Protein AF-A0A293LNK2-F1 (afdb_monomer)

Solvent-accessible surface area (backbone atoms only — not comparable to full-atom values): 7995 Å² total; per-residue (Å²): 138,83,87,80,77,80,78,72,77,77,72,76,71,69,42,95,90,52,70,81,67,84,68,86,83,61,58,68,68,60,53,54,50,50,50,51,52,51,50,52,52,52,51,52,51,52,52,56,51,50,53,55,50,52,59,48,51,60,61,60,40,68,43,65,42,76,47,72,48,79,59,94,50,98,88,57,81,66,58,67,48,75,40,65,73,44,58,57,70,60,51,49,54,54,50,52,56,50,60,73,41,47,65,52,52,49,50,28,52,51,40,20,64,74,54,77,73,38,84,53,70,65,33,60,50,49,67,72,69,106

Foldseek 3Di:
DDDDDDPPPPPPDQDLVHNDDPCVPDDPVVVVVVVVVVVVVVVVVVVVVVVVLVVVLVVLQPDWDWDFDDDPDPPDDTPTDIDRPDDSVVSCVVSVVVVVCVVLCVVQVSQCVSVVNDGDPSNCCSVVVD

Radius of gyration: 26.76 Å; Cα contacts (8 Å, |Δi|>4): 78; chains: 1; bounding box: 92×29×67 Å

Structure (mmCIF, N/CA/C/O backbone):
data_AF-A0A293LNK2-F1
#
_entry.id   AF-A0A293LNK2-F1
#
loop_
_atom_site.group_PDB
_atom_site.id
_atom_site.type_symbol
_atom_site.label_atom_id
_atom_site.label_alt_id
_atom_site.label_comp_id
_atom_site.label_asym_id
_atom_site.label_entity_id
_atom_site.label_seq_id
_atom_site.pdbx_PDB_ins_code
_atom_site.Cartn_x
_atom_site.Cartn_y
_atom_site.Cartn_z
_atom_site.occupancy
_atom_site.B_iso_or_equiv
_atom_site.auth_seq_id
_atom_site.auth_comp_id
_atom_site.auth_asym_id
_atom_site.auth_atom_id
_atom_site.pdbx_PDB_model_num
ATOM 1 N N . MET A 1 1 ? 54.246 7.101 -12.659 1.00 38.75 1 MET A N 1
ATOM 2 C CA . MET A 1 1 ? 53.146 7.823 -13.318 1.00 38.75 1 MET A CA 1
ATOM 3 C C . MET A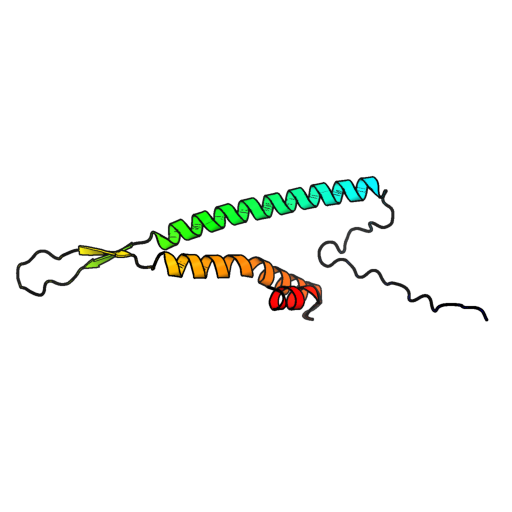 1 1 ? 52.455 6.842 -14.240 1.00 38.75 1 MET A C 1
ATOM 5 O O . MET A 1 1 ? 53.137 6.024 -14.841 1.00 38.75 1 MET A O 1
ATOM 9 N N . ASP A 1 2 ? 51.129 6.943 -14.245 1.00 32.75 2 ASP A N 1
ATOM 10 C CA . ASP A 1 2 ? 50.179 6.400 -15.221 1.00 32.75 2 ASP A CA 1
ATOM 11 C C . ASP A 1 2 ? 49.517 5.036 -14.953 1.00 32.75 2 ASP A C 1
ATOM 13 O O . ASP A 1 2 ? 49.897 3.984 -15.453 1.00 32.75 2 ASP A O 1
ATOM 17 N N . VAL A 1 3 ? 48.487 5.133 -14.095 1.00 47.53 3 VAL A N 1
ATOM 18 C CA . VAL A 1 3 ? 47.104 4.652 -14.284 1.00 47.53 3 VAL A CA 1
ATOM 19 C C . VAL A 1 3 ? 46.880 3.561 -15.338 1.00 47.53 3 VAL A C 1
ATOM 21 O O . VAL A 1 3 ? 46.852 3.839 -16.532 1.00 47.53 3 VAL A O 1
ATOM 24 N N . ASN A 1 4 ? 46.477 2.371 -14.887 1.00 40.00 4 ASN A N 1
ATOM 25 C CA . ASN A 1 4 ? 45.367 1.695 -15.551 1.00 40.00 4 ASN A CA 1
ATOM 26 C C . ASN A 1 4 ? 44.523 0.949 -14.518 1.00 40.00 4 ASN A C 1
ATOM 28 O O . ASN A 1 4 ? 44.885 -0.119 -14.024 1.00 40.00 4 ASN A O 1
ATOM 32 N N . ALA A 1 5 ? 43.435 1.612 -14.133 1.00 41.66 5 ALA A N 1
ATOM 33 C CA . ALA A 1 5 ? 42.428 1.121 -13.220 1.00 41.66 5 ALA A CA 1
ATOM 34 C C . ALA A 1 5 ? 41.918 -0.240 -13.698 1.00 41.66 5 ALA A C 1
ATOM 36 O O . ALA A 1 5 ? 41.480 -0.395 -14.838 1.00 41.66 5 ALA A O 1
ATOM 37 N N . THR A 1 6 ? 41.963 -1.217 -12.801 1.00 42.94 6 THR A N 1
ATOM 38 C CA . THR A 1 6 ? 41.190 -2.445 -12.900 1.00 42.94 6 THR A CA 1
ATOM 39 C C . THR A 1 6 ? 39.744 -2.066 -13.191 1.00 42.94 6 THR A C 1
ATOM 41 O O . THR A 1 6 ? 39.047 -1.511 -12.341 1.00 42.94 6 THR A O 1
ATOM 44 N N . ALA A 1 7 ? 39.311 -2.325 -14.423 1.00 41.53 7 ALA A N 1
ATOM 45 C CA . ALA A 1 7 ? 37.918 -2.294 -14.812 1.00 41.53 7 ALA A CA 1
ATOM 46 C C . ALA A 1 7 ? 37.191 -3.337 -13.959 1.00 41.53 7 ALA A C 1
ATOM 48 O O . ALA A 1 7 ? 37.114 -4.513 -14.306 1.00 41.53 7 ALA A O 1
ATOM 49 N N . VAL A 1 8 ? 36.706 -2.903 -12.796 1.00 41.72 8 VAL A N 1
ATOM 50 C CA . VAL A 1 8 ? 35.636 -3.577 -12.077 1.00 41.72 8 VAL A CA 1
ATOM 51 C C . VAL A 1 8 ? 34.479 -3.585 -13.062 1.00 41.72 8 VAL A C 1
ATOM 53 O O . VAL A 1 8 ? 33.839 -2.556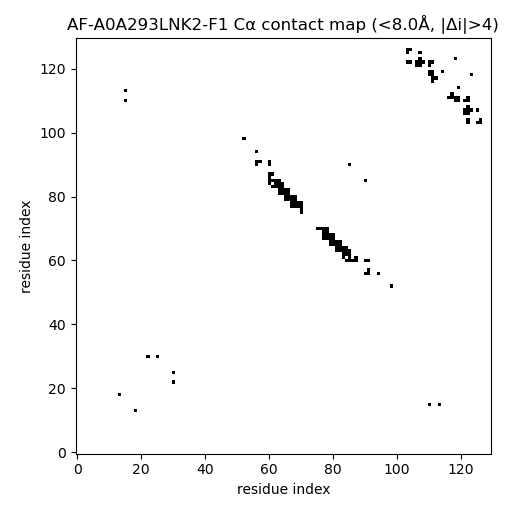 -13.283 1.00 41.72 8 VAL A O 1
ATOM 56 N N . ALA A 1 9 ? 34.287 -4.718 -13.735 1.00 37.84 9 ALA A N 1
ATOM 57 C CA . ALA A 1 9 ? 33.084 -4.982 -14.494 1.00 37.84 9 ALA A CA 1
ATOM 58 C C . ALA A 1 9 ? 31.922 -4.756 -13.526 1.00 37.84 9 ALA A C 1
ATOM 60 O O . ALA A 1 9 ? 31.711 -5.545 -12.608 1.00 37.84 9 ALA A O 1
ATOM 61 N N . ARG A 1 10 ? 31.227 -3.624 -13.667 1.00 40.97 10 ARG A N 1
ATOM 62 C CA . ARG A 1 10 ? 29.958 -3.390 -12.987 1.00 40.97 10 ARG A CA 1
ATOM 63 C C . ARG A 1 10 ? 28.987 -4.384 -13.607 1.00 40.97 10 ARG A C 1
ATOM 65 O O . ARG A 1 10 ? 28.363 -4.080 -14.616 1.00 40.97 10 ARG A O 1
ATOM 72 N N . THR A 1 11 ? 28.933 -5.596 -13.067 1.00 43.56 11 THR A N 1
ATOM 73 C CA . THR A 1 11 ? 27.805 -6.496 -13.279 1.00 43.56 11 THR A CA 1
ATOM 74 C C . THR A 1 11 ? 26.573 -5.718 -12.852 1.00 43.56 11 THR A C 1
ATOM 76 O O . THR A 1 11 ? 26.426 -5.393 -11.674 1.00 43.56 11 THR A O 1
ATOM 79 N N . CYS A 1 12 ? 25.752 -5.317 -13.821 1.00 53.53 12 CYS A N 1
ATOM 80 C CA . CYS A 1 12 ? 24.421 -4.809 -13.546 1.00 53.53 12 CYS A CA 1
ATOM 81 C C . CYS A 1 12 ? 23.706 -5.902 -12.750 1.00 53.53 12 CYS A C 1
ATOM 83 O O . CYS A 1 12 ? 23.501 -6.992 -13.273 1.00 53.53 12 CYS A O 1
ATOM 85 N N . GLN A 1 13 ? 23.431 -5.651 -11.469 1.00 55.25 13 GLN A N 1
ATOM 86 C CA . GLN A 1 13 ? 22.512 -6.500 -10.724 1.00 55.25 13 GLN A CA 1
ATOM 87 C C . GLN A 1 13 ? 21.159 -6.397 -11.418 1.00 55.25 13 GLN A C 1
ATOM 89 O O . GLN A 1 13 ? 20.681 -5.287 -11.671 1.00 55.25 13 GLN A O 1
ATOM 94 N N . ASP A 1 14 ? 20.581 -7.548 -11.748 1.00 57.50 14 ASP A N 1
ATOM 95 C CA . ASP A 1 14 ? 19.215 -7.624 -12.243 1.00 57.50 14 ASP A CA 1
ATOM 96 C C . ASP A 1 14 ? 18.303 -6.911 -11.240 1.00 57.50 14 ASP A C 1
ATOM 98 O O . ASP A 1 14 ? 18.376 -7.134 -10.029 1.00 57.50 14 ASP A O 1
ATOM 102 N N . GLY A 1 15 ? 17.488 -5.977 -11.732 1.00 59.66 15 GLY A N 1
ATOM 103 C CA . GLY A 1 15 ? 16.594 -5.218 -10.869 1.00 59.66 15 GLY A CA 1
ATOM 104 C C . GLY A 1 15 ? 15.602 -6.158 -10.187 1.00 59.66 15 GLY A C 1
ATOM 105 O O . GLY A 1 15 ? 14.926 -6.924 -10.867 1.00 59.66 15 GLY A O 1
ATOM 106 N N . LEU A 1 16 ? 15.458 -6.057 -8.861 1.00 64.31 16 LEU A N 1
ATOM 107 C CA . LEU A 1 16 ? 14.567 -6.918 -8.067 1.00 64.31 16 LEU A CA 1
ATOM 108 C C . LEU A 1 16 ? 13.113 -6.923 -8.580 1.00 64.31 16 LEU A C 1
ATOM 110 O O . LEU A 1 16 ? 12.414 -7.928 -8.494 1.00 64.31 16 LEU A O 1
ATOM 114 N N . LEU A 1 17 ? 12.659 -5.789 -9.121 1.00 62.19 17 LEU A N 1
ATOM 115 C CA . LEU A 1 17 ? 11.279 -5.580 -9.572 1.00 62.19 17 LEU A CA 1
ATOM 116 C C . LEU A 1 17 ? 11.113 -5.747 -11.095 1.00 62.19 17 LEU A C 1
ATOM 118 O O . LEU A 1 17 ? 10.021 -6.055 -11.566 1.00 62.19 17 LEU A O 1
ATOM 122 N N . LEU A 1 18 ? 12.186 -5.564 -11.872 1.00 62.66 18 LEU A N 1
ATOM 123 C CA . LEU A 1 18 ? 12.183 -5.645 -13.339 1.00 62.66 18 LEU A CA 1
ATOM 124 C C . LEU A 1 18 ? 13.457 -6.346 -13.851 1.00 62.66 18 LEU A C 1
ATOM 126 O O . LEU A 1 18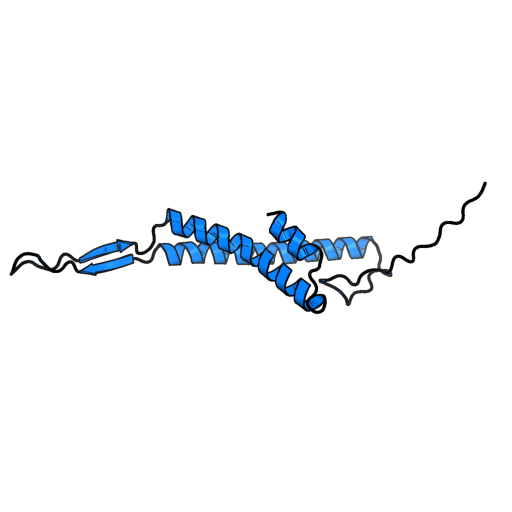 ? 14.281 -5.714 -14.508 1.00 62.66 18 LEU A O 1
ATOM 130 N N . PRO A 1 19 ? 13.619 -7.658 -13.612 1.00 59.81 19 PRO A N 1
ATOM 131 C CA . PRO A 1 19 ? 14.781 -8.406 -14.101 1.00 59.81 19 PRO A CA 1
ATOM 132 C C . PRO A 1 19 ? 14.746 -8.648 -15.625 1.00 59.81 19 PRO A C 1
ATOM 134 O O . PRO A 1 19 ? 15.662 -9.239 -16.182 1.00 59.81 19 PRO A O 1
ATOM 137 N N . PHE A 1 20 ? 13.680 -8.222 -16.318 1.00 54.59 20 PHE A N 1
ATOM 138 C CA . PHE A 1 20 ? 13.406 -8.592 -17.713 1.00 54.59 20 PHE A CA 1
ATOM 139 C C . PHE A 1 20 ? 13.588 -7.464 -18.740 1.00 54.59 20 PHE A C 1
ATOM 141 O O . PHE A 1 20 ? 13.405 -7.717 -19.931 1.00 54.59 20 PHE A O 1
ATOM 148 N N . VAL A 1 21 ? 13.901 -6.229 -18.326 1.00 62.47 21 VAL A N 1
ATOM 149 C CA . VAL A 1 21 ? 13.967 -5.084 -19.253 1.00 62.47 21 VAL A CA 1
ATOM 150 C C . VAL A 1 21 ? 15.410 -4.617 -19.431 1.00 62.47 21 VAL A C 1
ATOM 152 O O . VAL A 1 21 ? 15.986 -3.976 -18.559 1.00 62.47 21 VAL A O 1
ATOM 155 N N . ASP A 1 22 ? 15.990 -4.915 -20.594 1.00 60.66 22 ASP A N 1
ATOM 156 C CA . ASP A 1 22 ? 17.326 -4.450 -20.976 1.00 60.66 22 ASP A CA 1
ATOM 157 C C . ASP A 1 22 ? 17.257 -2.979 -21.440 1.00 60.66 22 ASP A C 1
ATOM 159 O O . ASP A 1 22 ? 17.119 -2.646 -22.619 1.00 60.66 22 ASP A O 1
ATOM 163 N N . GLU A 1 23 ? 17.261 -2.063 -20.470 1.00 62.06 23 GLU A N 1
ATOM 164 C CA . GLU A 1 23 ? 17.050 -0.619 -20.662 1.00 62.06 23 GLU A CA 1
ATOM 165 C C . GLU A 1 23 ? 18.260 0.136 -21.236 1.00 62.06 23 GLU A C 1
ATOM 167 O O . GLU A 1 23 ? 18.198 1.348 -21.462 1.00 62.06 23 GLU A O 1
ATOM 172 N N . SER A 1 24 ? 19.356 -0.578 -21.502 1.00 62.91 24 SER A N 1
ATOM 173 C CA . SER A 1 24 ? 20.633 -0.027 -21.964 1.00 62.91 24 SER A CA 1
ATOM 174 C C . SER A 1 24 ? 20.560 0.602 -23.365 1.00 62.91 24 SER A C 1
ATOM 176 O O . SER A 1 24 ? 21.307 1.532 -23.669 1.00 62.91 24 SER A O 1
ATOM 178 N N . GLN A 1 25 ? 19.636 0.150 -24.223 1.00 64.69 25 GLN A N 1
ATOM 179 C CA . GLN A 1 25 ? 19.562 0.597 -25.624 1.00 64.69 25 GLN A CA 1
ATOM 180 C C . GLN A 1 25 ? 18.546 1.718 -25.902 1.00 64.69 25 GLN A C 1
ATOM 182 O O . GLN A 1 25 ? 18.416 2.150 -27.050 1.00 64.69 25 GLN A O 1
ATOM 187 N N . TRP A 1 26 ? 17.810 2.207 -24.897 1.00 68.19 26 TRP A N 1
ATOM 188 C CA . TRP A 1 26 ? 16.697 3.132 -25.139 1.00 68.19 26 TRP A CA 1
ATOM 189 C C . TRP A 1 26 ? 17.066 4.614 -24.982 1.00 68.19 26 TRP A C 1
ATOM 191 O O . TRP A 1 26 ? 17.972 4.990 -24.240 1.00 68.19 26 TRP A O 1
ATOM 201 N N . ASN A 1 27 ? 16.334 5.493 -25.678 1.00 78.50 27 ASN A N 1
ATOM 202 C CA . ASN A 1 27 ? 16.557 6.937 -25.611 1.00 78.50 27 ASN A CA 1
ATOM 203 C C . ASN A 1 27 ? 16.203 7.474 -24.212 1.00 78.50 27 ASN A C 1
ATOM 205 O O . ASN A 1 27 ? 15.119 7.202 -23.689 1.00 78.50 27 ASN A O 1
ATOM 209 N N . VAL A 1 28 ? 17.090 8.291 -23.635 1.00 80.81 28 VAL A N 1
ATOM 210 C CA . VAL A 1 28 ? 16.981 8.827 -22.267 1.00 80.81 28 VAL A CA 1
ATOM 211 C C . VAL A 1 28 ? 15.637 9.523 -22.025 1.00 80.81 28 VAL A C 1
ATOM 213 O O . VAL A 1 28 ? 15.037 9.339 -20.968 1.00 80.81 28 VAL A O 1
ATOM 216 N N . GLY A 1 29 ? 15.136 10.273 -23.014 1.00 83.25 29 GLY A N 1
ATOM 217 C CA . GLY A 1 29 ? 13.850 10.973 -22.912 1.00 83.25 29 GLY A CA 1
ATOM 218 C C . GLY A 1 29 ? 12.638 10.036 -22.858 1.00 83.25 29 GLY A C 1
ATOM 219 O O . GLY A 1 29 ? 11.719 10.268 -22.075 1.00 83.25 29 GLY A O 1
ATOM 220 N N . ALA A 1 30 ? 12.653 8.948 -23.634 1.00 84.00 30 ALA A N 1
ATOM 221 C CA . ALA A 1 30 ? 11.580 7.952 -23.623 1.00 84.00 30 ALA A CA 1
ATOM 222 C C . ALA A 1 30 ? 11.560 7.176 -22.299 1.00 84.00 30 ALA A C 1
ATOM 224 O O . ALA A 1 30 ? 10.497 6.998 -21.707 1.00 84.00 30 ALA A O 1
ATOM 225 N N . ARG A 1 31 ? 12.741 6.804 -21.786 1.00 82.44 31 ARG A N 1
ATOM 226 C CA . ARG A 1 31 ? 12.888 6.137 -20.485 1.00 82.44 31 ARG A CA 1
ATOM 227 C C . ARG A 1 31 ? 12.381 7.006 -19.332 1.00 82.44 31 ARG A C 1
ATOM 2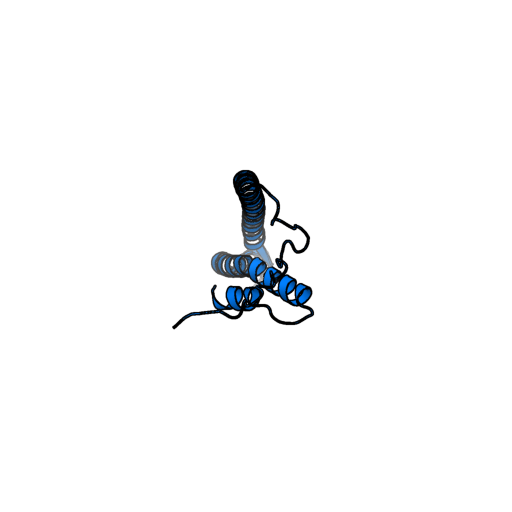29 O O . ARG A 1 31 ? 11.628 6.530 -18.491 1.00 82.44 31 ARG A O 1
ATOM 236 N N . ALA A 1 32 ? 12.748 8.290 -19.316 1.00 85.00 32 ALA A N 1
ATOM 237 C CA . ALA A 1 32 ? 12.290 9.224 -18.289 1.00 85.00 32 ALA A CA 1
ATOM 238 C C . ALA A 1 32 ? 10.761 9.387 -18.296 1.00 85.00 32 ALA A C 1
ATOM 240 O O . ALA A 1 32 ? 10.135 9.375 -17.238 1.00 85.00 32 ALA A O 1
ATOM 241 N N . PHE A 1 33 ? 10.153 9.489 -19.482 1.00 90.00 33 PHE A N 1
ATOM 242 C CA . PHE A 1 33 ? 8.699 9.568 -19.611 1.00 90.00 33 PHE A CA 1
ATOM 243 C C . PHE A 1 33 ? 8.005 8.288 -19.125 1.00 90.00 33 PHE A C 1
ATOM 245 O O . PHE A 1 33 ? 7.020 8.366 -18.395 1.00 90.00 33 PHE A O 1
ATOM 252 N N . LEU A 1 34 ? 8.535 7.112 -19.474 1.00 87.56 34 LEU A N 1
ATOM 253 C CA . LEU A 1 34 ? 7.954 5.829 -19.078 1.00 87.56 34 LEU A CA 1
ATOM 254 C C . LEU A 1 34 ? 8.029 5.620 -17.560 1.00 87.56 34 LEU A C 1
ATOM 256 O O . LEU A 1 34 ? 7.017 5.283 -16.951 1.00 87.56 34 LEU A O 1
ATOM 260 N N . TYR A 1 35 ? 9.170 5.917 -16.928 1.00 86.50 35 TYR A N 1
ATOM 261 C CA . TYR A 1 35 ? 9.277 5.885 -15.465 1.00 86.50 35 TYR A CA 1
ATOM 262 C C . TYR A 1 35 ? 8.333 6.883 -14.790 1.00 86.50 35 TYR A C 1
ATOM 264 O O . TYR A 1 35 ? 7.744 6.556 -13.765 1.00 86.50 35 TYR A O 1
ATOM 272 N N . LEU A 1 36 ? 8.132 8.073 -15.363 1.00 91.12 36 LEU A N 1
ATOM 273 C CA . LEU A 1 36 ? 7.193 9.054 -14.819 1.00 91.12 36 LEU A CA 1
ATOM 274 C C . LEU A 1 36 ? 5.744 8.549 -14.880 1.00 91.12 36 LEU A C 1
ATOM 276 O O . LEU A 1 36 ? 5.016 8.654 -13.895 1.00 91.12 36 LEU A O 1
ATOM 280 N N . VAL A 1 37 ? 5.333 7.949 -16.000 1.00 93.31 37 VAL A N 1
ATOM 281 C CA . VAL A 1 37 ? 4.004 7.330 -16.131 1.00 93.31 37 VAL A CA 1
ATOM 282 C C . VAL A 1 37 ? 3.854 6.141 -15.180 1.00 93.31 37 VAL A C 1
ATOM 284 O O . VAL A 1 37 ? 2.828 6.026 -14.512 1.00 93.31 37 VAL A O 1
ATOM 287 N N . ALA A 1 38 ? 4.877 5.289 -15.068 1.00 89.88 38 ALA A N 1
ATOM 288 C CA . ALA A 1 38 ? 4.879 4.149 -14.155 1.00 89.88 38 ALA A CA 1
ATOM 289 C C . ALA A 1 38 ? 4.774 4.592 -12.687 1.00 89.88 38 ALA A C 1
ATOM 291 O O . ALA A 1 38 ? 3.982 4.030 -11.936 1.00 89.88 38 ALA A O 1
ATOM 292 N N . LEU A 1 39 ? 5.498 5.641 -12.284 1.00 88.75 39 LEU A N 1
ATOM 293 C CA . LEU A 1 39 ? 5.402 6.205 -10.937 1.00 88.75 39 LEU A CA 1
ATOM 294 C C . LEU A 1 39 ? 4.012 6.773 -10.650 1.00 88.75 39 LEU A C 1
ATOM 296 O O . LEU A 1 39 ? 3.470 6.510 -9.580 1.00 88.75 39 LEU A O 1
ATOM 300 N N . ILE A 1 40 ? 3.411 7.503 -11.594 1.00 94.88 40 ILE A N 1
ATOM 301 C CA . ILE A 1 40 ? 2.039 8.012 -11.438 1.00 94.88 40 ILE A CA 1
ATOM 302 C C . ILE A 1 40 ? 1.047 6.852 -11.302 1.00 94.88 40 ILE A C 1
ATOM 304 O O . ILE A 1 40 ? 0.159 6.903 -10.453 1.00 94.88 40 ILE A O 1
ATOM 308 N N . TYR A 1 41 ? 1.211 5.795 -12.099 1.00 92.75 41 TYR A N 1
ATOM 309 C CA . TYR A 1 41 ? 0.363 4.608 -12.036 1.00 92.75 41 TYR A CA 1
ATOM 310 C C . TYR A 1 41 ? 0.481 3.886 -10.683 1.00 92.75 41 TYR A C 1
ATOM 312 O O . TYR A 1 41 ? -0.535 3.598 -10.049 1.00 92.75 41 TYR A O 1
ATOM 320 N N . CYS A 1 42 ? 1.704 3.657 -10.196 1.00 90.50 42 CYS A N 1
ATOM 321 C CA . CYS A 1 42 ? 1.942 3.056 -8.882 1.00 90.50 42 CYS A CA 1
ATOM 322 C C . CYS A 1 42 ? 1.409 3.937 -7.743 1.00 90.50 42 CYS A C 1
ATOM 324 O O . CYS A 1 42 ? 0.765 3.428 -6.828 1.00 90.50 42 CYS A O 1
ATOM 326 N N . PHE A 1 43 ? 1.619 5.255 -7.812 1.00 91.06 43 PHE A N 1
ATOM 327 C CA . PHE A 1 43 ? 1.123 6.198 -6.811 1.00 91.06 43 PHE A CA 1
ATOM 328 C C . PHE A 1 43 ? -0.408 6.212 -6.748 1.00 91.06 43 PHE A C 1
ATOM 330 O O . PHE A 1 43 ? -0.979 6.156 -5.661 1.00 91.06 43 PHE A O 1
ATOM 337 N N . LEU A 1 44 ? -1.081 6.210 -7.904 1.00 94.25 44 LEU A N 1
ATOM 338 C CA . LEU A 1 44 ? -2.537 6.100 -7.975 1.00 94.25 44 LEU A CA 1
ATOM 339 C C . LEU A 1 44 ? -3.030 4.776 -7.373 1.00 94.25 44 LEU A C 1
ATOM 341 O O . LEU A 1 44 ? -4.000 4.773 -6.618 1.00 94.25 44 LEU A O 1
ATOM 345 N N . GLY A 1 45 ? -2.346 3.666 -7.666 1.00 90.81 45 GLY A N 1
ATOM 346 C CA . GLY A 1 45 ? -2.659 2.360 -7.086 1.00 90.81 45 GLY A CA 1
ATOM 347 C C . GLY A 1 45 ? -2.589 2.366 -5.557 1.00 90.81 45 GLY A C 1
ATOM 348 O O . GLY A 1 45 ? -3.546 1.965 -4.897 1.00 90.81 45 GLY A O 1
ATOM 349 N N . ILE A 1 46 ? -1.495 2.883 -4.989 1.00 88.44 46 ILE A N 1
ATOM 350 C CA . ILE A 1 46 ? -1.310 2.983 -3.532 1.00 88.44 46 ILE A CA 1
ATOM 351 C C . ILE A 1 46 ? -2.361 3.912 -2.908 1.00 88.44 46 ILE A C 1
ATOM 353 O O . ILE A 1 46 ? -2.919 3.580 -1.864 1.00 88.44 46 ILE A O 1
ATOM 357 N N . ALA A 1 47 ? -2.689 5.034 -3.557 1.00 89.62 47 ALA A N 1
ATOM 358 C CA . ALA A 1 47 ? -3.698 5.972 -3.066 1.00 89.62 47 ALA A CA 1
ATOM 359 C C . ALA A 1 47 ? -5.091 5.328 -2.942 1.00 89.62 47 ALA A C 1
ATOM 361 O O . ALA A 1 47 ? -5.762 5.506 -1.927 1.00 89.62 47 ALA A O 1
ATOM 362 N N . ILE A 1 48 ? -5.505 4.533 -3.935 1.00 92.81 48 ILE A N 1
ATOM 363 C CA . ILE A 1 48 ? -6.789 3.814 -3.901 1.00 92.81 48 ILE A CA 1
ATOM 364 C C . ILE A 1 48 ? -6.801 2.775 -2.772 1.00 92.81 48 ILE A C 1
ATOM 366 O O . ILE A 1 48 ? -7.786 2.655 -2.044 1.00 92.81 48 ILE A O 1
ATOM 370 N N . VAL A 1 49 ? -5.706 2.026 -2.606 1.00 88.81 49 VAL A N 1
ATOM 371 C CA . VAL A 1 49 ? -5.593 1.016 -1.542 1.00 88.81 49 VAL A CA 1
ATOM 372 C C . VAL A 1 49 ? -5.648 1.669 -0.156 1.00 88.81 49 VAL A C 1
ATOM 374 O O . VAL A 1 49 ? -6.332 1.150 0.726 1.00 88.81 49 VAL A O 1
ATOM 377 N N . ALA A 1 50 ? -4.992 2.817 0.029 1.00 86.62 50 ALA A N 1
ATOM 378 C CA . ALA A 1 50 ? -5.011 3.559 1.288 1.00 86.62 50 ALA A CA 1
ATOM 379 C C . ALA A 1 50 ? -6.423 4.049 1.662 1.00 86.62 50 ALA A C 1
ATOM 381 O O . ALA A 1 50 ? -6.829 3.915 2.817 1.00 86.62 50 ALA A O 1
ATOM 382 N N . ASP A 1 51 ? -7.194 4.546 0.692 1.00 89.62 51 ASP A N 1
ATOM 383 C CA . ASP A 1 51 ? -8.570 5.011 0.912 1.00 89.62 51 ASP A CA 1
ATOM 384 C C . ASP A 1 51 ? -9.508 3.862 1.339 1.00 89.62 51 ASP A C 1
ATOM 386 O O . ASP A 1 51 ? -10.228 3.937 2.340 1.00 89.62 51 ASP A O 1
ATOM 390 N N . VAL A 1 52 ? -9.422 2.715 0.653 1.00 89.25 52 VAL A N 1
ATOM 391 C CA . VAL A 1 52 ? -10.184 1.505 1.016 1.00 89.25 52 VAL A CA 1
ATOM 392 C C . VAL A 1 52 ? -9.787 0.981 2.400 1.00 89.25 52 VAL A C 1
ATOM 394 O O . VAL A 1 52 ? -10.648 0.528 3.167 1.00 89.25 52 VAL A O 1
ATOM 397 N N . PHE A 1 53 ? -8.497 1.037 2.737 1.00 85.44 53 PHE A N 1
ATOM 398 C CA . PHE A 1 53 ? -7.997 0.611 4.039 1.00 85.44 53 PHE A CA 1
ATOM 399 C C . PHE A 1 53 ? -8.556 1.485 5.169 1.00 85.44 53 PHE A C 1
ATOM 401 O O . PHE A 1 53 ? -9.090 0.951 6.143 1.00 85.44 53 PHE A O 1
ATOM 408 N N . MET A 1 54 ? -8.553 2.810 5.001 1.00 86.81 54 MET A N 1
ATOM 409 C CA . MET A 1 54 ? -9.141 3.749 5.960 1.00 86.81 54 MET A CA 1
ATOM 410 C C . MET A 1 54 ? -10.640 3.488 6.174 1.00 86.81 54 MET A C 1
ATOM 412 O O . MET A 1 54 ? -11.080 3.290 7.309 1.00 86.81 54 MET A O 1
ATOM 416 N N . CYS A 1 55 ? -11.409 3.360 5.087 1.00 87.44 55 CYS A N 1
ATOM 417 C CA . CYS A 1 55 ? -12.834 3.019 5.151 1.00 87.44 55 CYS A CA 1
ATOM 418 C C . CYS A 1 55 ? -13.100 1.694 5.895 1.00 87.44 55 CYS A C 1
ATOM 420 O O . CYS A 1 55 ? -14.153 1.504 6.513 1.00 87.44 55 CYS A O 1
ATOM 422 N N . SER A 1 56 ? -12.167 0.741 5.819 1.00 85.31 56 SER A N 1
ATOM 423 C CA . SER A 1 56 ? -12.280 -0.556 6.493 1.00 85.31 56 SER A CA 1
ATOM 424 C C . SER A 1 56 ? -12.063 -0.442 8.003 1.00 85.31 56 SER A C 1
ATOM 426 O O . SER A 1 56 ? -12.791 -1.083 8.765 1.00 85.31 56 SER A O 1
ATOM 428 N N . ILE A 1 57 ? -11.133 0.410 8.446 1.00 83.50 57 ILE A N 1
ATOM 429 C CA . ILE A 1 57 ? -10.895 0.684 9.872 1.00 83.50 57 ILE A CA 1
ATOM 430 C C . ILE A 1 57 ? -12.157 1.263 10.514 1.00 83.50 57 ILE A C 1
ATOM 432 O O . ILE A 1 57 ? -12.621 0.736 11.525 1.00 83.50 57 ILE A O 1
ATOM 436 N N . GLU A 1 58 ? -12.775 2.268 9.893 1.00 84.38 58 GLU A N 1
ATOM 437 C CA . GLU A 1 58 ? -14.002 2.903 10.401 1.00 84.38 58 GLU A CA 1
ATOM 438 C C . GLU A 1 58 ? -15.171 1.909 10.557 1.00 84.38 58 GLU A C 1
ATOM 440 O O . GLU A 1 58 ? -15.953 1.957 11.514 1.00 84.38 58 GLU A O 1
ATOM 445 N N . LYS A 1 59 ? -15.284 0.938 9.641 1.00 83.69 59 LYS A N 1
ATOM 446 C CA . LYS A 1 59 ? -16.305 -0.123 9.719 1.00 83.69 59 LYS A CA 1
ATOM 447 C C . LYS A 1 59 ? -16.044 -1.146 10.823 1.00 83.69 59 LYS A C 1
ATOM 449 O O . LYS A 1 59 ? -16.996 -1.733 11.339 1.00 83.69 59 LYS A O 1
ATOM 454 N N . ILE A 1 60 ? -14.782 -1.409 11.155 1.00 81.75 60 ILE A N 1
ATOM 455 C CA . ILE A 1 60 ? -14.408 -2.364 12.206 1.00 81.75 60 ILE A CA 1
ATOM 456 C C . ILE A 1 60 ? -14.596 -1.730 13.588 1.00 81.75 60 ILE A C 1
ATOM 458 O O . ILE A 1 60 ? -15.149 -2.370 14.485 1.00 81.75 60 ILE A O 1
ATOM 462 N N . THR A 1 61 ? -14.204 -0.465 13.754 1.00 80.19 61 THR A N 1
ATOM 463 C CA . THR A 1 61 ? -14.303 0.251 15.036 1.00 80.19 61 THR A CA 1
ATOM 464 C C . THR A 1 61 ? -15.740 0.595 15.428 1.00 80.19 61 THR A C 1
ATOM 466 O O . THR A 1 61 ? -16.050 0.653 16.616 1.00 80.19 61 THR A O 1
ATOM 469 N N . SER A 1 62 ? -16.650 0.720 14.459 1.00 78.50 62 SER A N 1
ATOM 470 C CA . SER A 1 62 ? -18.075 0.995 14.699 1.00 78.50 62 SER A CA 1
ATOM 471 C C . SER A 1 62 ? -18.903 -0.215 15.167 1.00 78.50 62 SER A C 1
ATOM 473 O O . SER A 1 62 ? -20.097 -0.078 15.440 1.00 78.50 62 SER A O 1
ATOM 475 N N . LYS A 1 63 ? -18.313 -1.413 15.302 1.00 73.75 63 LYS A N 1
ATOM 476 C CA . LYS A 1 63 ? -19.036 -2.606 15.778 1.00 73.75 63 LYS A CA 1
ATOM 477 C C . LYS A 1 63 ? -19.338 -2.529 17.284 1.00 73.75 63 LYS A C 1
ATOM 479 O O . LYS A 1 63 ? -18.444 -2.601 18.131 1.00 73.75 63 LYS A O 1
ATOM 484 N N . THR A 1 64 ? -20.623 -2.458 17.628 1.00 71.00 64 THR A N 1
ATOM 485 C CA . THR A 1 64 ? -21.137 -2.541 19.006 1.00 71.00 64 THR A CA 1
ATOM 486 C C . THR A 1 64 ? -21.589 -3.963 19.355 1.00 71.00 64 THR A C 1
ATOM 488 O O . THR A 1 64 ? -22.054 -4.718 18.501 1.00 71.00 64 THR A O 1
ATOM 491 N N . ARG A 1 65 ? -21.449 -4.352 20.628 1.00 66.25 65 ARG A N 1
ATOM 492 C CA . ARG A 1 65 ? -21.973 -5.602 21.192 1.00 66.25 65 ARG A CA 1
ATOM 493 C C . ARG A 1 65 ? -22.970 -5.264 22.289 1.00 66.25 65 ARG A C 1
ATOM 495 O O . ARG A 1 65 ? -22.663 -4.542 23.233 1.00 66.25 65 ARG A O 1
ATOM 502 N N . ARG A 1 66 ? -24.165 -5.833 22.166 1.00 60.31 66 ARG A N 1
ATOM 503 C CA . ARG A 1 66 ? -25.189 -5.810 23.212 1.00 60.31 66 ARG A CA 1
ATOM 504 C C . ARG A 1 66 ? -24.773 -6.757 24.328 1.00 60.31 66 ARG A C 1
ATOM 506 O O . ARG A 1 66 ? -24.596 -7.948 24.068 1.00 60.31 66 ARG A O 1
ATOM 513 N N . ILE A 1 67 ? -24.608 -6.240 25.543 1.00 62.88 67 ILE A N 1
ATOM 514 C CA . ILE A 1 67 ? -24.513 -7.074 26.743 1.00 62.88 67 ILE A CA 1
ATOM 515 C C . ILE A 1 67 ? -25.851 -6.987 27.464 1.00 62.88 67 ILE A C 1
ATOM 517 O O . ILE A 1 67 ? -26.282 -5.911 27.870 1.00 62.88 67 ILE A O 1
ATOM 521 N N . THR A 1 68 ? -26.516 -8.128 27.605 1.00 54.34 68 THR A N 1
ATOM 522 C CA . THR A 1 68 ? -27.707 -8.253 28.442 1.00 54.34 68 THR A CA 1
ATOM 523 C C . THR A 1 68 ? -27.233 -8.415 29.879 1.00 54.34 68 THR A C 1
ATOM 525 O O . THR A 1 68 ? -26.679 -9.458 30.231 1.00 54.34 68 THR A O 1
ATOM 528 N N . LEU A 1 69 ? -27.401 -7.381 30.701 1.00 58.44 69 LEU A N 1
ATOM 529 C CA . LEU A 1 69 ? -27.176 -7.510 32.134 1.00 58.44 69 LEU A CA 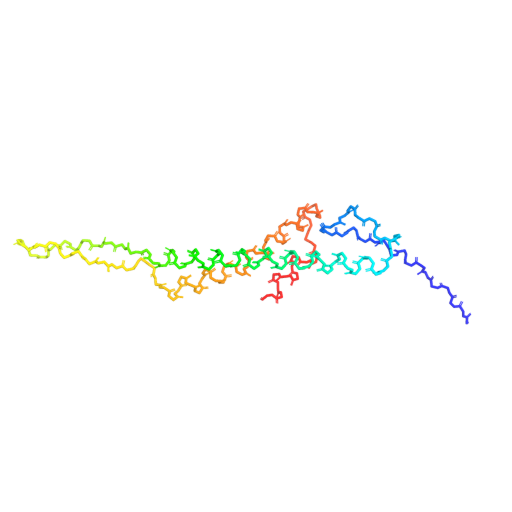1
ATOM 530 C C . LEU A 1 69 ? -28.340 -8.315 32.713 1.00 58.44 69 LEU A C 1
ATOM 532 O O . LEU A 1 69 ? -29.502 -7.933 32.596 1.00 58.44 69 LEU A O 1
ATOM 536 N N . SER A 1 70 ? -28.036 -9.472 33.298 1.00 52.09 70 SER A N 1
ATOM 537 C CA . SER A 1 70 ? -29.030 -10.263 34.020 1.00 52.09 70 SER A CA 1
ATOM 538 C C . SER A 1 70 ? -29.544 -9.450 35.218 1.00 52.09 70 SER A C 1
ATOM 540 O O . SER A 1 70 ? -28.719 -8.976 36.008 1.00 52.09 70 SER A O 1
ATOM 542 N N . PRO A 1 71 ? -30.869 -9.272 35.364 1.00 50.72 71 PRO A N 1
ATOM 543 C CA . PRO A 1 71 ? -31.435 -8.415 36.394 1.00 50.72 71 PRO A CA 1
ATOM 544 C C . PRO A 1 71 ? -31.085 -8.958 37.784 1.00 50.72 71 PRO A C 1
ATOM 546 O O . PRO A 1 71 ? -31.282 -10.133 38.083 1.00 50.72 71 PRO A O 1
ATOM 549 N N . GLN A 1 72 ? -30.566 -8.082 38.645 1.00 54.56 72 GLN A N 1
ATOM 550 C CA . GLN A 1 72 ? -30.221 -8.392 40.040 1.00 54.56 72 GLN A CA 1
ATOM 551 C C . GLN A 1 72 ? -31.469 -8.455 40.950 1.00 54.56 72 GLN A C 1
ATOM 553 O O . GLN A 1 72 ? -31.357 -8.740 42.139 1.00 54.56 72 GLN A O 1
ATOM 558 N N . VAL A 1 73 ? -32.665 -8.217 40.392 1.00 55.09 73 VAL A N 1
ATOM 559 C CA . VAL A 1 73 ? -33.961 -8.211 41.084 1.00 55.09 73 VAL A CA 1
ATOM 560 C C . VAL A 1 73 ? -34.971 -9.037 40.282 1.00 55.09 73 VAL A C 1
ATOM 562 O O . VAL A 1 73 ? -35.150 -8.823 39.083 1.00 55.09 73 VAL A O 1
ATOM 565 N N . ALA A 1 74 ? -35.643 -9.983 40.942 1.00 46.50 74 ALA A N 1
ATOM 566 C CA . ALA A 1 74 ? -36.685 -10.807 40.334 1.00 46.50 74 ALA A CA 1
ATOM 567 C C . ALA A 1 74 ? -37.891 -9.937 39.922 1.00 46.50 74 ALA A C 1
ATOM 569 O O . ALA A 1 74 ? -38.623 -9.457 40.784 1.00 46.50 74 ALA A O 1
ATOM 570 N N . GLY A 1 75 ? -38.084 -9.737 38.611 1.00 52.25 75 GLY A N 1
ATOM 571 C CA . GLY A 1 75 ? -39.242 -9.034 38.033 1.00 52.25 75 GLY A CA 1
ATOM 572 C C . GLY A 1 75 ? -38.947 -7.769 37.212 1.00 52.25 75 GLY A C 1
ATOM 573 O O . GLY A 1 75 ? -39.896 -7.163 36.727 1.00 52.25 75 GLY A O 1
ATOM 574 N N . ALA A 1 76 ? -37.683 -7.365 37.034 1.00 54.09 76 ALA A N 1
ATOM 575 C CA . ALA A 1 76 ? -37.315 -6.204 36.211 1.00 54.09 76 ALA A CA 1
ATOM 576 C C . ALA A 1 76 ? -36.894 -6.606 34.783 1.00 54.09 76 ALA A C 1
ATOM 578 O O . ALA A 1 76 ? -36.226 -7.627 34.598 1.00 54.09 76 ALA A O 1
ATOM 579 N N . GLU A 1 77 ? -37.283 -5.801 33.785 1.00 57.28 77 GLU A N 1
ATOM 580 C CA . GLU A 1 77 ? -36.897 -5.991 32.381 1.00 57.28 77 GLU A CA 1
ATOM 581 C C . GLU A 1 77 ? -35.365 -5.942 32.222 1.00 57.28 77 GLU A C 1
ATOM 583 O O . GLU A 1 77 ? -34.698 -5.154 32.896 1.00 57.28 77 GLU A O 1
ATOM 588 N N . PRO A 1 78 ? -34.775 -6.799 31.371 1.00 57.03 78 PRO A N 1
ATOM 589 C CA . PRO A 1 78 ? -33.333 -6.829 31.181 1.00 57.03 78 PRO A CA 1
ATOM 590 C C . PRO A 1 78 ? -32.848 -5.529 30.525 1.00 57.03 78 PRO A C 1
ATOM 592 O O . PRO A 1 78 ? -33.176 -5.261 29.369 1.00 57.03 78 PRO A O 1
ATOM 595 N N . ASP A 1 79 ? -32.020 -4.757 31.231 1.00 56.28 79 ASP A N 1
ATOM 596 C CA . ASP A 1 79 ? -31.328 -3.599 30.657 1.00 56.28 79 ASP A CA 1
ATOM 597 C C . ASP A 1 79 ? -30.306 -4.086 29.615 1.00 56.28 79 ASP A C 1
AT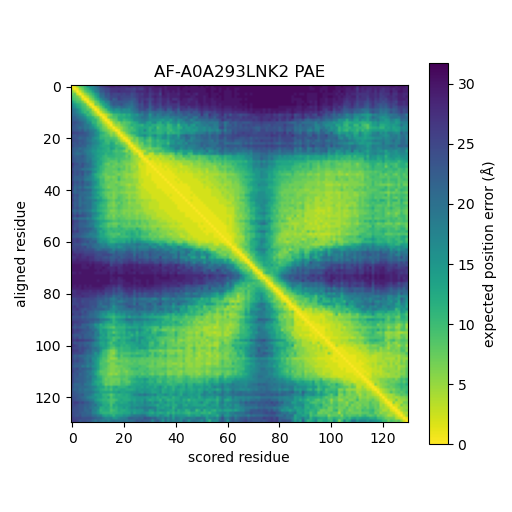OM 599 O O . ASP A 1 79 ? -29.270 -4.688 29.927 1.00 56.28 79 ASP A O 1
ATOM 603 N N . VAL A 1 80 ? -30.626 -3.863 28.338 1.00 59.94 80 VAL A N 1
ATOM 604 C CA . VAL A 1 80 ? -29.743 -4.159 27.207 1.00 59.94 80 VAL A CA 1
ATOM 605 C C . VAL A 1 80 ? -28.861 -2.942 26.971 1.00 59.94 80 VAL A C 1
ATOM 607 O O . VAL A 1 80 ? -29.250 -2.005 26.277 1.00 59.94 80 VAL A O 1
ATOM 610 N N . ILE A 1 81 ? -27.657 -2.954 27.537 1.00 65.88 81 ILE A N 1
ATOM 611 C CA . ILE A 1 81 ? -26.678 -1.891 27.308 1.00 65.88 81 ILE A CA 1
ATOM 612 C C . ILE A 1 81 ? -25.840 -2.254 26.077 1.00 65.88 81 ILE A C 1
ATOM 614 O O . ILE A 1 81 ? -25.233 -3.327 25.987 1.00 65.88 81 ILE A O 1
ATOM 618 N N . GLU A 1 82 ? -25.814 -1.353 25.099 1.00 63.59 82 GLU A N 1
ATOM 619 C CA . GLU A 1 82 ? -24.932 -1.435 23.938 1.00 63.59 82 GLU A CA 1
ATOM 620 C C . GLU A 1 82 ? -23.560 -0.871 24.300 1.00 63.59 82 GLU A C 1
ATOM 622 O O . GLU A 1 82 ? -23.409 0.334 24.489 1.00 63.59 82 GLU A O 1
ATOM 627 N N . VAL A 1 83 ? -22.541 -1.728 24.377 1.00 69.31 83 VAL A N 1
ATOM 628 C CA . VAL A 1 83 ? -21.152 -1.274 24.513 1.00 69.31 83 VAL A CA 1
ATOM 629 C C . VAL A 1 83 ? -20.419 -1.435 23.189 1.00 69.31 83 VAL A C 1
ATOM 631 O O . VAL A 1 83 ? -20.584 -2.425 22.472 1.00 69.31 83 VAL A O 1
ATOM 634 N N . LYS A 1 84 ? -19.578 -0.461 22.842 1.00 65.75 84 LYS A N 1
ATOM 635 C CA . LYS A 1 84 ? -18.617 -0.620 21.744 1.00 65.75 84 LYS A CA 1
ATOM 636 C C . LYS A 1 84 ? -17.632 -1.730 22.126 1.00 65.75 84 LYS A C 1
ATOM 638 O O . LYS A 1 84 ? -17.109 -1.726 23.237 1.00 65.75 84 LYS A O 1
ATOM 643 N N . VAL A 1 85 ? -17.414 -2.700 21.232 1.00 67.88 85 VAL A N 1
ATOM 644 C CA . VAL A 1 85 ? -16.479 -3.822 21.480 1.00 67.88 85 VAL A CA 1
ATOM 645 C C . VAL A 1 85 ? -15.039 -3.331 21.480 1.00 67.88 85 VAL A C 1
ATOM 647 O O . VAL A 1 85 ? -14.209 -3.817 22.244 1.00 67.88 85 VAL A O 1
ATOM 650 N N . TRP A 1 86 ? -14.765 -2.358 20.618 1.00 67.44 86 TRP A N 1
ATOM 651 C CA . TRP A 1 86 ? -13.453 -1.779 20.414 1.00 67.44 86 TRP A CA 1
ATOM 652 C C . TRP A 1 86 ? -13.456 -0.335 20.893 1.00 67.44 86 TRP A C 1
ATOM 654 O O . TRP A 1 86 ? -14.386 0.425 20.625 1.00 67.44 86 TRP A O 1
ATOM 664 N N . ASN A 1 87 ? -12.398 0.053 21.596 1.00 77.69 87 ASN A N 1
ATOM 665 C CA . ASN A 1 87 ? -12.123 1.461 21.830 1.00 77.69 87 ASN A CA 1
ATOM 666 C C . ASN A 1 87 ? -11.637 2.074 20.506 1.00 77.69 87 ASN A C 1
ATOM 668 O O . ASN A 1 87 ? -10.615 1.639 19.974 1.00 77.69 87 ASN A O 1
ATOM 672 N N . GLU A 1 88 ? -12.371 3.057 19.981 1.00 73.06 88 GLU A N 1
ATOM 673 C CA . GLU A 1 88 ? -12.117 3.683 18.673 1.00 73.06 88 GLU A CA 1
ATOM 674 C C . GLU A 1 88 ? -10.691 4.236 18.557 1.00 73.06 88 GLU A C 1
ATOM 676 O O . GLU A 1 88 ? -10.046 4.060 17.526 1.00 73.06 88 GLU A O 1
ATOM 681 N N . THR A 1 89 ? -10.159 4.816 19.635 1.00 77.00 89 THR A N 1
ATOM 682 C CA . THR A 1 89 ? -8.816 5.407 19.656 1.00 77.00 89 THR A CA 1
ATOM 683 C C . THR A 1 89 ? -7.725 4.344 19.561 1.00 77.00 89 THR A C 1
ATOM 685 O O . THR A 1 89 ? -6.783 4.491 18.786 1.00 77.00 89 THR A O 1
ATOM 688 N N . VAL A 1 90 ? -7.854 3.256 20.328 1.00 81.81 90 VAL A N 1
ATOM 689 C CA . VAL A 1 90 ? -6.848 2.180 20.353 1.00 81.81 90 VAL A CA 1
ATOM 690 C C . VAL A 1 90 ? -6.870 1.401 19.042 1.00 81.81 90 VAL A C 1
ATOM 692 O O . VAL A 1 90 ? -5.822 1.159 18.454 1.00 81.81 90 VAL A O 1
ATOM 695 N N . ALA A 1 91 ? -8.061 1.054 18.550 1.00 79.75 91 ALA A N 1
ATOM 696 C CA . ALA A 1 91 ? -8.198 0.295 17.316 1.00 79.75 91 ALA A CA 1
ATOM 697 C C . ALA A 1 91 ? -7.711 1.087 16.095 1.00 79.75 91 ALA A C 1
ATOM 699 O O . ALA A 1 91 ? -7.026 0.517 15.252 1.00 79.75 91 ALA A O 1
ATOM 700 N N . ASN A 1 92 ? -7.987 2.393 16.022 1.00 81.56 92 ASN A N 1
ATOM 701 C CA . ASN A 1 92 ? -7.470 3.227 14.940 1.00 81.56 92 ASN A CA 1
ATOM 702 C C . ASN A 1 92 ? -5.935 3.324 14.973 1.00 81.56 92 ASN A C 1
ATOM 704 O O . ASN A 1 92 ? -5.294 3.090 13.956 1.00 81.56 92 ASN A O 1
ATOM 708 N N . LEU A 1 93 ? -5.334 3.583 16.143 1.00 84.6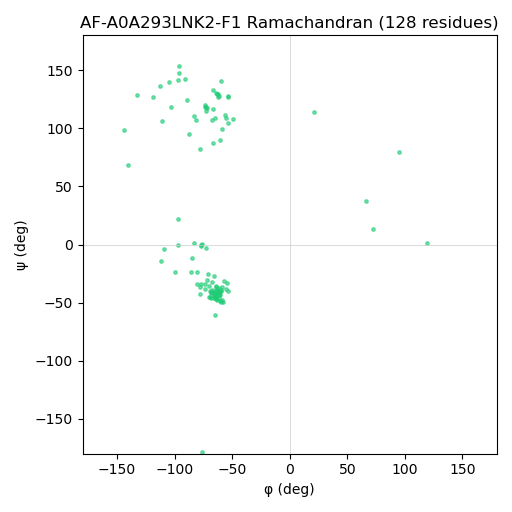9 93 LEU A N 1
ATOM 709 C CA . LEU A 1 93 ? -3.872 3.634 16.288 1.00 84.69 93 LEU A CA 1
ATOM 710 C C . LEU A 1 93 ? -3.209 2.311 15.887 1.00 84.69 93 LEU A C 1
ATOM 712 O O . LEU A 1 93 ? -2.257 2.308 15.112 1.00 84.69 93 LEU A O 1
ATOM 716 N N . THR A 1 94 ? -3.720 1.183 16.384 1.00 84.31 94 THR A N 1
ATOM 717 C CA . THR A 1 94 ? -3.146 -0.133 16.082 1.00 84.31 94 THR A CA 1
ATOM 718 C C . THR A 1 94 ? -3.334 -0.521 14.617 1.00 84.31 94 THR A C 1
ATOM 720 O O . THR A 1 94 ? -2.407 -1.050 14.010 1.00 84.31 94 THR A O 1
ATOM 723 N N . LEU A 1 95 ? -4.503 -0.261 14.026 1.00 81.44 95 LEU A N 1
ATOM 724 C CA . LEU A 1 95 ? -4.770 -0.617 12.631 1.00 81.44 95 LEU A CA 1
ATOM 725 C C . LEU A 1 95 ? -4.046 0.304 11.648 1.00 81.44 95 LEU A C 1
ATOM 727 O O . LEU A 1 95 ? -3.589 -0.175 10.616 1.00 81.44 95 LEU A O 1
ATOM 731 N N . MET A 1 96 ? -3.882 1.586 11.974 1.00 83.00 96 MET A N 1
ATOM 732 C CA . MET A 1 96 ? -3.069 2.507 11.183 1.00 83.00 96 MET A CA 1
ATOM 733 C C . MET A 1 96 ? -1.594 2.093 11.206 1.00 83.00 96 MET A C 1
ATOM 735 O O . MET A 1 96 ? -0.986 2.000 10.145 1.00 83.00 96 MET A O 1
ATOM 739 N N . ALA A 1 97 ? -1.057 1.762 12.388 1.00 83.19 97 ALA A N 1
ATOM 740 C CA . ALA A 1 97 ? 0.314 1.272 12.533 1.00 83.19 97 ALA A CA 1
ATOM 741 C C . ALA A 1 97 ? 0.544 -0.056 11.792 1.00 83.19 97 ALA A C 1
ATOM 743 O O . ALA A 1 97 ? 1.562 -0.234 11.137 1.00 83.19 97 ALA A O 1
ATOM 744 N N . LEU A 1 98 ? -0.416 -0.985 11.849 1.00 83.12 98 LEU A N 1
ATOM 745 C CA . LEU A 1 98 ? -0.330 -2.251 11.117 1.00 83.12 98 LEU A CA 1
ATOM 746 C C . LEU A 1 98 ? -0.437 -2.048 9.598 1.00 83.12 98 LEU A C 1
ATOM 748 O O . LEU A 1 98 ? 0.284 -2.687 8.834 1.00 83.12 98 LEU A O 1
ATOM 752 N N . GLY A 1 99 ? -1.325 -1.157 9.157 1.00 82.12 99 GLY A N 1
ATOM 753 C CA . GLY A 1 99 ? -1.531 -0.852 7.743 1.00 82.12 99 GLY A CA 1
ATOM 754 C C . GLY A 1 99 ? -0.318 -0.232 7.067 1.00 82.12 99 GLY A C 1
ATOM 755 O O . GLY A 1 99 ? -0.043 -0.552 5.915 1.00 82.12 99 GLY A O 1
ATOM 756 N N . SER A 1 100 ? 0.426 0.603 7.792 1.00 81.75 100 SER A N 1
ATOM 757 C CA . SER A 1 100 ? 1.662 1.219 7.310 1.00 81.75 100 SER A CA 1
ATOM 758 C C . SER A 1 100 ? 2.904 0.341 7.450 1.00 81.75 100 SER A C 1
ATOM 760 O O . SER A 1 100 ? 3.975 0.843 7.175 1.00 81.75 100 SER A O 1
ATOM 762 N N . SER A 1 101 ? 2.806 -0.894 7.956 1.00 85.62 101 SER A N 1
ATOM 763 C CA . SER A 1 101 ? 3.933 -1.850 7.990 1.00 85.62 101 SER A CA 1
ATOM 764 C C . SER A 1 101 ? 3.719 -3.042 7.053 1.00 85.62 101 SER A C 1
ATOM 766 O O . SER A 1 101 ? 4.638 -3.816 6.787 1.00 85.62 101 SER A O 1
ATOM 768 N N . ALA A 1 102 ? 2.487 -3.242 6.574 1.00 82.25 102 ALA A N 1
ATOM 769 C CA . ALA A 1 102 ? 2.148 -4.339 5.676 1.00 82.25 102 ALA A CA 1
ATOM 770 C C . ALA A 1 102 ? 2.845 -4.243 4.296 1.00 82.25 102 ALA A C 1
ATOM 772 O O . ALA A 1 102 ? 3.323 -5.280 3.829 1.00 82.25 102 ALA A O 1
ATOM 773 N N . PRO A 1 103 ? 2.953 -3.066 3.642 1.00 79.12 103 PRO A N 1
ATOM 774 C CA . PRO A 1 103 ? 3.728 -2.914 2.405 1.00 79.12 103 PRO A CA 1
ATOM 775 C C . PRO A 1 103 ? 5.216 -3.259 2.566 1.00 79.12 103 PRO A C 1
ATOM 777 O O . PRO A 1 103 ? 5.800 -3.915 1.705 1.00 79.12 103 PRO A O 1
ATOM 780 N N . GLU A 1 104 ? 5.812 -2.860 3.683 1.00 82.38 104 GLU A N 1
ATOM 781 C CA . GLU A 1 104 ? 7.218 -3.039 4.038 1.00 82.38 104 GLU A CA 1
ATOM 782 C C . GLU A 1 104 ? 7.526 -4.519 4.279 1.00 82.38 104 GLU A C 1
ATOM 784 O O . GLU A 1 104 ? 8.487 -5.063 3.731 1.00 82.38 104 GLU A O 1
ATOM 789 N N . ILE A 1 105 ? 6.658 -5.203 5.032 1.00 84.12 105 ILE A N 1
ATOM 790 C CA . ILE A 1 105 ? 6.747 -6.650 5.263 1.00 84.12 105 ILE A CA 1
ATOM 791 C C . ILE A 1 105 ? 6.576 -7.418 3.948 1.00 84.12 105 ILE A C 1
ATOM 793 O O . ILE A 1 105 ? 7.327 -8.356 3.680 1.00 84.12 105 ILE A O 1
ATOM 797 N N . LEU A 1 106 ? 5.615 -7.025 3.106 1.00 82.81 106 LEU A N 1
ATOM 798 C CA . LEU A 1 106 ? 5.391 -7.669 1.812 1.00 82.81 106 LEU A CA 1
ATOM 799 C C . LEU A 1 106 ? 6.619 -7.537 0.900 1.00 82.81 106 LEU A C 1
ATOM 801 O O . LEU A 1 106 ? 7.010 -8.515 0.263 1.00 82.81 106 LEU A O 1
ATOM 805 N N . LEU A 1 107 ? 7.245 -6.358 0.864 1.00 80.62 107 LEU A N 1
ATOM 806 C CA .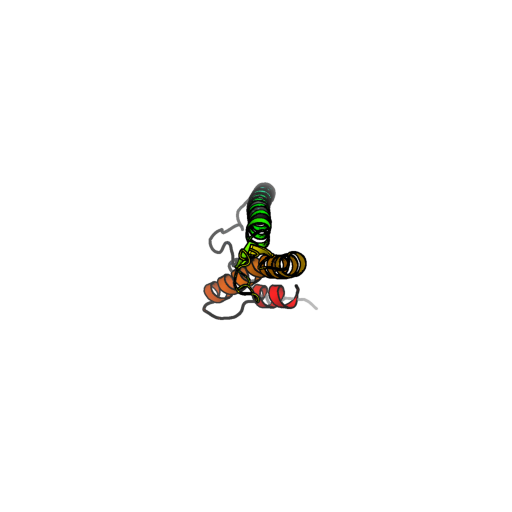 LEU A 1 107 ? 8.449 -6.113 0.073 1.00 80.62 107 LEU A CA 1
ATOM 807 C C . LEU A 1 107 ? 9.636 -6.943 0.576 1.00 80.62 107 LEU A C 1
ATOM 809 O O . LEU A 1 107 ? 10.327 -7.559 -0.234 1.00 80.62 107 LEU A O 1
ATOM 813 N N . ALA A 1 108 ? 9.812 -7.050 1.896 1.00 81.88 108 ALA A N 1
ATOM 814 C CA . ALA A 1 108 ? 10.821 -7.924 2.492 1.00 81.88 108 ALA A CA 1
ATOM 815 C C . ALA A 1 108 ? 10.597 -9.403 2.119 1.00 81.88 108 ALA A C 1
ATOM 817 O O . ALA A 1 108 ? 11.546 -10.111 1.784 1.00 81.88 108 ALA A O 1
ATOM 818 N N . CYS A 1 109 ? 9.346 -9.878 2.106 1.00 82.38 109 CYS A N 1
ATOM 819 C CA . CYS A 1 109 ? 9.035 -11.239 1.663 1.00 82.38 109 CYS A CA 1
ATOM 820 C C . CYS A 1 109 ? 9.343 -11.464 0.175 1.00 82.38 109 CYS A C 1
ATOM 822 O O . CYS A 1 109 ? 9.908 -12.501 -0.174 1.00 82.38 109 CYS A O 1
ATOM 824 N N . ILE A 1 110 ? 8.986 -10.517 -0.700 1.00 81.44 110 ILE A N 1
ATOM 825 C CA . ILE A 1 110 ? 9.266 -10.612 -2.142 1.00 81.44 110 ILE A CA 1
ATOM 826 C C . ILE A 1 110 ? 10.777 -10.651 -2.394 1.00 81.44 110 ILE A C 1
ATOM 828 O O . ILE A 1 110 ? 11.233 -11.442 -3.216 1.00 81.44 110 ILE A O 1
ATOM 832 N N . GLU A 1 111 ? 11.556 -9.854 -1.664 1.00 81.06 111 GLU A N 1
ATOM 833 C CA . GLU A 1 111 ? 13.011 -9.829 -1.801 1.00 81.06 111 GLU A CA 1
ATOM 834 C C . GLU A 1 111 ? 13.668 -11.146 -1.379 1.00 81.06 111 GLU A C 1
ATOM 836 O O . GLU A 1 111 ? 14.494 -11.679 -2.117 1.00 81.06 111 GLU A O 1
ATOM 841 N N . ILE A 1 112 ? 13.265 -11.712 -0.238 1.00 81.12 112 ILE A N 1
ATOM 842 C CA . ILE A 1 112 ? 13.787 -13.000 0.243 1.00 81.12 112 ILE A CA 1
ATOM 843 C C . ILE A 1 112 ? 13.472 -14.116 -0.762 1.00 81.12 112 ILE A C 1
ATOM 845 O O . ILE A 1 112 ? 14.320 -14.960 -1.041 1.00 81.12 112 ILE A O 1
ATOM 849 N N . ILE A 1 113 ? 12.266 -14.126 -1.340 1.00 81.81 113 ILE A N 1
ATOM 850 C CA . ILE A 1 113 ? 11.882 -15.127 -2.347 1.00 81.81 113 ILE A CA 1
ATOM 851 C C . ILE A 1 113 ? 12.664 -14.916 -3.654 1.00 81.81 113 ILE A C 1
ATOM 853 O O . ILE A 1 113 ? 13.104 -15.892 -4.262 1.00 81.81 113 ILE A O 1
ATOM 857 N N . GLY A 1 114 ? 12.870 -13.662 -4.072 1.00 75.38 114 GLY A N 1
ATOM 858 C CA . GLY A 1 114 ? 13.623 -13.306 -5.277 1.00 75.38 114 GLY A CA 1
ATOM 859 C C . GLY A 1 114 ? 15.121 -13.620 -5.193 1.00 75.38 114 GLY A C 1
ATOM 860 O O . GLY A 1 114 ? 15.711 -14.008 -6.197 1.00 75.38 114 GLY A O 1
ATOM 861 N N . ASN A 1 115 ? 15.712 -13.536 -3.998 1.00 75.44 115 ASN A N 1
ATOM 862 C CA . ASN A 1 115 ? 17.131 -13.808 -3.735 1.00 75.44 115 ASN A CA 1
ATOM 863 C C . ASN A 1 115 ? 17.401 -15.231 -3.206 1.00 75.44 115 ASN A C 1
ATOM 865 O O . ASN A 1 115 ? 18.414 -15.475 -2.559 1.00 75.44 115 ASN A O 1
ATOM 869 N N . GLY A 1 116 ? 16.504 -16.196 -3.442 1.00 77.31 116 GLY A N 1
ATOM 870 C CA . GLY A 1 116 ? 16.759 -17.596 -3.075 1.00 77.31 116 GLY A CA 1
ATOM 871 C C . GLY A 1 116 ? 16.850 -17.850 -1.565 1.00 77.31 116 GLY A C 1
ATOM 872 O O . GLY A 1 116 ? 17.625 -18.699 -1.135 1.00 77.31 116 GLY A O 1
ATOM 873 N N . PHE A 1 117 ? 16.027 -17.156 -0.777 1.00 74.00 117 PHE A N 1
ATOM 874 C CA . PHE A 1 117 ? 15.986 -17.170 0.692 1.00 74.00 117 PHE A CA 1
ATOM 875 C C . PHE A 1 117 ? 17.146 -16.457 1.403 1.00 74.00 117 PHE A C 1
ATOM 877 O O . PHE A 1 117 ? 17.276 -16.579 2.622 1.00 74.00 117 PHE A O 1
ATOM 884 N N . GLU A 1 118 ? 17.937 -15.659 0.686 1.00 71.38 118 GLU A N 1
ATOM 885 C CA . GLU A 1 118 ? 18.872 -14.712 1.296 1.00 71.38 118 GLU A CA 1
ATOM 886 C C . GLU A 1 118 ? 18.212 -13.340 1.499 1.00 71.38 118 GLU A C 1
ATOM 888 O O . GLU A 1 118 ? 17.403 -12.885 0.688 1.00 71.38 118 GLU A O 1
ATOM 893 N N . ALA A 1 119 ? 18.535 -12.678 2.613 1.00 67.56 119 ALA A N 1
ATOM 894 C CA . ALA A 1 119 ? 18.074 -11.319 2.863 1.00 67.56 119 ALA A CA 1
ATOM 895 C C . ALA A 1 119 ? 18.826 -10.360 1.931 1.00 67.56 119 ALA A C 1
ATOM 897 O O . ALA A 1 119 ? 20.051 -10.265 2.014 1.00 67.56 119 ALA A O 1
ATOM 898 N N . GLY A 1 120 ? 18.097 -9.672 1.051 1.00 70.12 120 GLY A N 1
ATOM 899 C CA . GLY A 1 120 ? 18.657 -8.554 0.296 1.00 70.12 120 GLY A CA 1
ATOM 900 C C . GLY A 1 120 ? 18.775 -7.302 1.167 1.00 70.12 120 GLY A C 1
ATOM 901 O O . GLY A 1 120 ? 18.467 -7.330 2.357 1.00 70.12 120 GLY A O 1
ATOM 902 N N . ASP A 1 121 ? 19.244 -6.200 0.587 1.00 70.94 121 ASP A N 1
ATOM 903 C CA . ASP A 1 121 ? 19.474 -4.953 1.326 1.00 70.94 121 ASP A CA 1
ATOM 904 C C . ASP A 1 121 ? 18.184 -4.137 1.546 1.00 70.94 121 ASP A C 1
ATOM 906 O O . ASP A 1 121 ? 18.111 -3.333 2.482 1.00 70.94 121 ASP A O 1
ATOM 910 N N . LEU A 1 122 ? 17.148 -4.321 0.714 1.00 68.31 122 LEU A N 1
ATOM 911 C CA . LEU A 1 122 ? 15.948 -3.477 0.739 1.00 68.31 122 LEU A CA 1
ATOM 912 C C . LEU A 1 122 ? 15.006 -3.848 1.885 1.00 68.31 122 LEU A C 1
ATOM 914 O O . LEU A 1 122 ? 14.422 -2.961 2.499 1.00 68.31 122 LEU A O 1
ATOM 918 N N . GLY A 1 123 ? 14.872 -5.126 2.215 1.00 70.69 123 GLY A N 1
ATOM 919 C CA . GLY A 1 123 ? 14.032 -5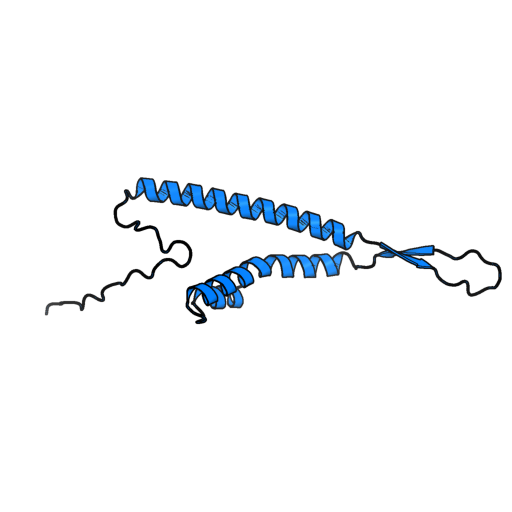.645 3.288 1.00 70.69 123 GLY A CA 1
ATOM 920 C C . GLY A 1 123 ? 14.515 -5.179 4.663 1.00 70.69 123 GLY A C 1
ATOM 921 O O . GLY A 1 123 ? 13.788 -4.449 5.336 1.00 70.69 123 GLY A O 1
ATOM 922 N N . PRO A 1 124 ? 15.750 -5.505 5.087 1.00 70.44 124 PRO A N 1
ATOM 923 C CA . PRO A 1 124 ? 16.326 -5.015 6.336 1.00 70.44 124 PRO A CA 1
ATOM 924 C C . PRO A 1 124 ? 16.410 -3.485 6.379 1.00 70.44 124 PRO A C 1
ATOM 926 O O . PRO A 1 124 ? 16.113 -2.892 7.414 1.00 70.44 124 PRO A O 1
ATOM 929 N N . GLY A 1 125 ? 16.757 -2.838 5.258 1.00 69.50 125 GLY A N 1
ATOM 930 C CA . GLY A 1 125 ? 16.831 -1.379 5.164 1.00 69.50 125 GLY A CA 1
ATOM 931 C C . GLY A 1 125 ? 15.480 -0.689 5.366 1.00 69.50 125 GLY A C 1
ATOM 932 O O . GLY A 1 125 ? 15.411 0.357 6.008 1.00 69.50 125 GLY A O 1
ATOM 933 N N . THR A 1 126 ? 14.399 -1.299 4.881 1.00 69.06 126 THR A N 1
ATOM 934 C CA . THR A 1 126 ? 13.037 -0.759 4.996 1.00 69.06 126 THR A CA 1
ATOM 935 C C . THR A 1 126 ? 12.427 -1.034 6.375 1.00 69.06 126 THR A C 1
ATOM 937 O O . THR A 1 126 ? 11.724 -0.181 6.901 1.00 69.06 126 THR A O 1
ATOM 940 N N . ILE A 1 127 ? 12.738 -2.175 7.003 1.00 67.94 127 ILE A N 1
ATOM 941 C CA . ILE A 1 127 ? 12.228 -2.536 8.340 1.00 67.94 127 ILE A CA 1
ATOM 942 C C . ILE A 1 127 ? 12.961 -1.795 9.472 1.00 67.94 127 ILE A C 1
ATOM 944 O O . ILE A 1 127 ? 12.358 -1.485 10.494 1.00 67.94 127 ILE A O 1
ATOM 948 N N . VAL A 1 128 ? 14.262 -1.517 9.323 1.00 68.31 128 VAL A N 1
ATOM 949 C CA . VAL A 1 128 ? 15.048 -0.780 10.336 1.00 68.31 128 VAL A CA 1
ATOM 950 C C . VAL A 1 128 ? 14.934 0.739 10.153 1.00 68.31 128 VAL A C 1
ATOM 952 O O . VAL A 1 128 ? 15.157 1.490 11.100 1.00 68.31 128 VAL A O 1
ATOM 955 N N . GLY A 1 129 ? 14.611 1.197 8.940 1.00 61.62 129 GLY A N 1
ATOM 956 C CA . GLY A 1 129 ? 14.511 2.617 8.602 1.00 61.62 129 GLY A CA 1
ATOM 957 C C . GLY A 1 129 ? 13.163 3.288 8.902 1.00 61.62 129 GLY A C 1
ATOM 958 O O . GLY A 1 129 ? 13.112 4.516 8.817 1.00 61.62 129 GLY A O 1
ATOM 959 N N . SER A 1 130 ? 12.103 2.525 9.211 1.00 51.81 130 SER A N 1
ATOM 960 C CA . SER A 1 130 ? 10.732 3.019 9.462 1.00 51.81 130 SER A CA 1
ATOM 961 C C . SER A 1 130 ? 10.477 3.449 10.904 1.00 51.81 130 SER A C 1
ATOM 963 O O . SER A 1 130 ? 10.859 2.669 11.806 1.00 51.81 130 SER A O 1
#

Sequence (130 aa):
MDVNATAVARTCQDGLLLPFVDESQWNVGARAFLYLVALIYCFLGIAIVADVFMCSIEKITSKTRRITLSPQVAGAEPDVIEVKVWNETVANLTLMALGSSAPEILLACIEIIGNGFEAGDLGPGTIVGS

Organism: Ornithodoros erraticus (NCBI:txid265619)

Nearest PDB structures (foldseek):
  6ctd-assembly2_F  TM=3.548E-01  e=1.446E+00  Mycobacterium tuberculosis H37Ra
  6ftg-assembly1_x  TM=3.699E-01  e=3.452E+00  Canis lupus familiaris
  6ywx-assembly1_GG  TM=3.070E-01  e=4.160E+00  Neurospora crassa OR74A

InterPro domains:
  IPR004837 Sodium/calcium exchanger membrane region [PF01699] (35-130)
  IPR044880 NCX, central ion-binding domain superfamily [G3DSA:1.20.1420.30] (87-130)
  IPR051171 Calcium/Cation Antiporter [PTHR11878] (11-130)

Secondary structure (DSSP, 8-state):
------------PPPSS-TT--GGGS-HHHHHHHHHHHHHHHHHHHHHHHHHHHHHHHHHHT-EEEEEPPPSSTTPPP-EEEEESS-HHHHHHHHHHHHTTHHHHHHHHHHHHHTTT---SHHHHHHHH-

Mean predicted aligned error: 14.02 Å

pLDDT: mean 71.7, std 15.13, range [32.75, 94.88]